Protein AF-A0A8J6YPS5-F1 (afdb_monomer)

Sequence (148 aa):
LRLRPGAGRAERLSARAGAFLGTDSCRVSLPAGPRRLEALAAADLPLALTVPADAAGGEAPAAEALACLRAHRSGTVPVLLEGAGGAAPRLSTLDALDPAQMRAAGMVLIGGSASRVVAASDPAAGIGGVWVLGDDPLAAVPSGAAAE

Nearest PDB structures (foldseek):
  3nut-assembly1_D  TM=7.877E-01  e=5.800E-06  Rhodobacter capsulatus
  3kv4-assembly1_A  TM=3.615E-01  e=3.140E+00  Homo sapiens
  3pu3-assembly2_B  TM=3.746E-01  e=9.385E+00  Homo sapiens
  4do0-assembly1_A  TM=3.035E-01  e=6.377E+00  Homo sapiens

Mean predicted aligned error: 6.48 Å

Foldseek 3Di:
DDDDDDDDPVNVLQVQQPCQVVDDEEEDEPPDDPVVLLVNLQVLFKYKYAYPLPDPPQLVSLVSSLVNNVVREDQAWKKWFAFPPGPQIDIDGSVPDDSVSRSRGRIMITAGNQKDKDAAPDCVGHRRRIHIHRHDPCVVPPPPPPDD

Structure (mmCIF, N/CA/C/O backbone):
data_AF-A0A8J6YPS5-F1
#
_entry.id   AF-A0A8J6YPS5-F1
#
loop_
_atom_site.group_PDB
_atom_site.id
_atom_site.type_sy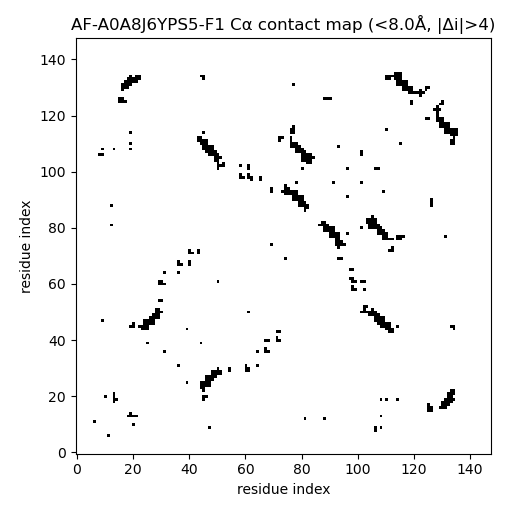mbol
_atom_site.label_atom_id
_atom_site.label_alt_id
_atom_site.label_comp_id
_atom_site.label_asym_id
_atom_site.label_entity_id
_atom_site.label_seq_id
_atom_site.pdbx_PDB_ins_code
_atom_site.Cartn_x
_atom_site.Cartn_y
_atom_site.Cartn_z
_atom_site.occupancy
_atom_site.B_iso_or_equiv
_atom_site.auth_seq_id
_atom_site.auth_comp_id
_atom_site.auth_asym_id
_atom_site.auth_atom_id
_atom_site.pdbx_PDB_model_num
ATOM 1 N N . LEU A 1 1 ? 24.614 22.743 11.525 1.00 81.75 1 LEU A N 1
ATOM 2 C CA . LEU A 1 1 ? 23.786 21.629 11.005 1.00 81.75 1 LEU A CA 1
ATOM 3 C C . LEU A 1 1 ? 23.961 21.557 9.488 1.00 81.75 1 LEU A C 1
ATOM 5 O O . LEU A 1 1 ? 23.877 22.600 8.854 1.00 81.75 1 LEU A O 1
ATOM 9 N N . ARG A 1 2 ? 24.254 20.386 8.908 1.00 90.44 2 ARG A N 1
ATOM 10 C CA . ARG A 1 2 ? 24.280 20.177 7.446 1.00 90.44 2 ARG A CA 1
ATOM 11 C C . ARG A 1 2 ? 23.297 19.063 7.103 1.00 90.44 2 ARG A C 1
ATOM 13 O O . ARG A 1 2 ? 23.368 18.001 7.711 1.00 90.44 2 ARG A O 1
ATOM 20 N N . LEU A 1 3 ? 22.411 19.309 6.145 1.00 93.25 3 LEU A N 1
ATOM 21 C CA . LEU A 1 3 ? 21.476 18.317 5.617 1.00 93.25 3 LEU A CA 1
ATOM 22 C C . LEU A 1 3 ? 22.018 17.808 4.280 1.00 93.25 3 LEU A C 1
ATOM 24 O O . LEU A 1 3 ? 22.446 18.606 3.447 1.00 93.25 3 LEU A O 1
ATOM 28 N N . ARG A 1 4 ? 22.032 16.488 4.087 1.00 93.69 4 ARG A N 1
ATOM 29 C CA . ARG A 1 4 ? 22.420 15.859 2.820 1.00 93.69 4 ARG A CA 1
ATOM 30 C C . ARG A 1 4 ? 21.205 15.130 2.254 1.00 93.69 4 ARG A C 1
ATOM 32 O O . ARG A 1 4 ? 20.754 14.181 2.894 1.00 93.69 4 ARG A O 1
ATOM 39 N N . PRO A 1 5 ? 20.654 15.569 1.112 1.00 93.38 5 PRO A N 1
ATOM 40 C CA . PRO A 1 5 ? 19.548 14.864 0.491 1.00 93.38 5 PRO A CA 1
ATOM 41 C C . PRO A 1 5 ? 20.017 13.504 -0.030 1.00 93.38 5 PRO A C 1
ATOM 43 O O . PRO A 1 5 ? 21.179 13.314 -0.390 1.00 93.38 5 PRO A O 1
ATOM 46 N N . GLY A 1 6 ? 19.084 12.565 -0.084 1.00 91.75 6 GLY A N 1
ATOM 47 C CA . GLY A 1 6 ? 19.273 11.253 -0.680 1.00 91.75 6 GLY A CA 1
ATOM 48 C C . GLY A 1 6 ? 17.925 10.698 -1.113 1.00 91.75 6 GLY A C 1
ATOM 49 O O . GLY A 1 6 ? 16.884 11.165 -0.649 1.00 91.75 6 GLY A O 1
ATOM 50 N N . ALA A 1 7 ? 17.942 9.705 -2.003 1.00 89.25 7 ALA A N 1
ATOM 51 C CA . ALA A 1 7 ? 16.716 9.026 -2.400 1.00 89.25 7 ALA A CA 1
ATOM 52 C C . ALA A 1 7 ? 16.030 8.434 -1.161 1.00 89.25 7 ALA A C 1
ATOM 54 O O . ALA A 1 7 ? 16.678 7.804 -0.317 1.00 89.25 7 ALA A O 1
ATOM 55 N N . GLY A 1 8 ? 14.722 8.634 -1.038 1.00 91.06 8 GLY A N 1
ATOM 56 C CA . GLY A 1 8 ? 13.937 8.016 0.016 1.00 91.06 8 GLY A CA 1
ATOM 57 C C . GLY A 1 8 ? 13.694 6.535 -0.266 1.00 91.06 8 GLY A C 1
ATOM 58 O O . GLY A 1 8 ? 14.026 5.986 -1.321 1.00 91.06 8 GLY A O 1
ATOM 59 N N . ARG A 1 9 ? 13.134 5.849 0.730 1.00 92.12 9 ARG A N 1
ATOM 60 C CA . ARG A 1 9 ? 12.832 4.419 0.627 1.00 92.12 9 ARG A CA 1
ATOM 61 C C . ARG A 1 9 ? 11.773 4.133 -0.439 1.00 92.12 9 ARG A C 1
ATOM 63 O O . ARG A 1 9 ? 11.932 3.180 -1.191 1.00 92.12 9 ARG A O 1
ATOM 70 N N . ALA A 1 10 ? 10.737 4.966 -0.529 1.00 94.25 10 ALA A N 1
ATOM 71 C CA . ALA A 1 10 ? 9.654 4.738 -1.478 1.00 94.25 10 ALA A CA 1
ATOM 72 C C . ALA A 1 10 ? 10.074 5.032 -2.929 1.00 94.25 10 ALA A C 1
ATOM 74 O O . ALA A 1 10 ? 9.640 4.313 -3.816 1.00 94.25 10 ALA A O 1
ATOM 75 N N . GLU A 1 11 ? 10.975 5.989 -3.183 1.00 94.19 11 GLU A N 1
ATOM 76 C CA . GLU A 1 11 ? 11.524 6.230 -4.528 1.00 94.19 11 GLU A CA 1
ATOM 77 C C . GLU A 1 11 ? 12.371 5.043 -4.991 1.00 94.19 11 GLU A C 1
ATOM 79 O O . GLU A 1 11 ? 12.204 4.566 -6.110 1.00 94.19 11 GLU A O 1
ATOM 84 N N . ARG A 1 12 ? 13.239 4.510 -4.117 1.00 92.94 12 ARG A N 1
ATOM 85 C CA . ARG A 1 12 ? 14.013 3.2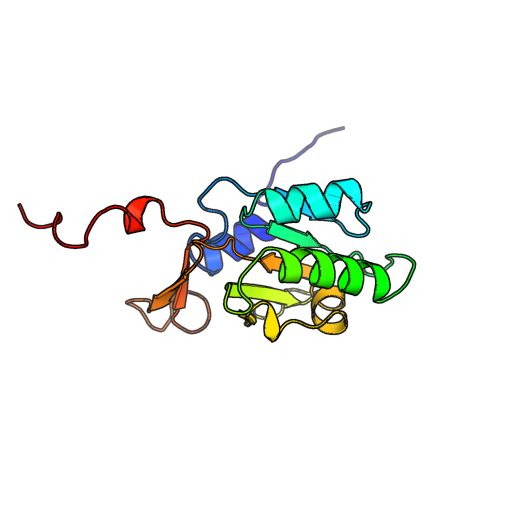99 -4.438 1.00 92.94 12 ARG A CA 1
ATOM 86 C C . ARG A 1 12 ? 13.107 2.104 -4.709 1.00 92.94 12 ARG A C 1
ATOM 88 O O . ARG A 1 12 ? 13.357 1.354 -5.646 1.00 92.94 12 ARG A O 1
ATOM 95 N N . LEU A 1 13 ? 12.075 1.920 -3.890 1.00 93.75 13 LEU A N 1
ATOM 96 C CA . LEU A 1 13 ? 11.125 0.827 -4.057 1.00 93.75 13 LEU A CA 1
ATOM 97 C C . LEU A 1 13 ? 10.309 0.982 -5.348 1.00 93.75 13 LEU A C 1
ATOM 99 O O . LEU A 1 13 ? 10.182 0.020 -6.099 1.00 93.75 13 LEU A O 1
ATOM 103 N N . SER A 1 14 ? 9.834 2.195 -5.642 1.00 93.88 14 SER A N 1
ATOM 104 C CA . SER A 1 14 ? 9.145 2.515 -6.892 1.00 93.88 14 SER A CA 1
ATOM 105 C C . SER A 1 14 ? 10.028 2.213 -8.095 1.00 93.88 14 SER A C 1
ATOM 107 O O . SER A 1 14 ? 9.589 1.490 -8.976 1.00 93.88 14 SER A O 1
ATOM 109 N N . ALA A 1 15 ? 11.275 2.695 -8.108 1.00 91.50 15 ALA A N 1
ATOM 110 C CA . ALA A 1 15 ? 12.204 2.481 -9.218 1.00 91.50 15 ALA A CA 1
ATOM 111 C C . ALA A 1 15 ? 12.490 0.991 -9.467 1.00 91.50 15 ALA A C 1
ATOM 113 O O . ALA A 1 15 ? 12.577 0.555 -10.610 1.00 91.50 15 ALA A O 1
ATOM 114 N N . ARG A 1 16 ? 12.588 0.185 -8.401 1.00 90.19 16 ARG A N 1
ATOM 115 C CA . ARG A 1 16 ? 12.731 -1.278 -8.515 1.00 90.19 16 ARG A CA 1
ATOM 116 C C . ARG A 1 16 ? 11.494 -1.942 -9.114 1.00 90.19 16 ARG A C 1
ATOM 118 O O . ARG A 1 16 ? 11.624 -2.945 -9.802 1.00 90.19 16 ARG A O 1
ATOM 125 N N . ALA A 1 17 ? 10.314 -1.398 -8.835 1.00 90.00 17 ALA A N 1
ATOM 126 C CA . ALA A 1 17 ? 9.040 -1.905 -9.328 1.00 90.00 17 ALA A CA 1
ATOM 127 C C . ALA A 1 17 ? 8.561 -1.249 -10.627 1.00 90.00 17 ALA A C 1
ATOM 129 O O . ALA A 1 17 ? 7.497 -1.614 -11.121 1.00 90.00 17 ALA A O 1
ATOM 130 N N . GLY A 1 18 ? 9.333 -0.321 -11.198 1.00 89.81 18 GLY A N 1
ATOM 131 C CA . GLY A 1 18 ? 9.001 0.410 -12.419 1.00 89.81 18 GLY A CA 1
ATOM 132 C C . GLY A 1 18 ? 8.666 1.865 -12.119 1.00 89.81 18 GLY A C 1
ATOM 133 O O . GLY A 1 18 ? 9.525 2.6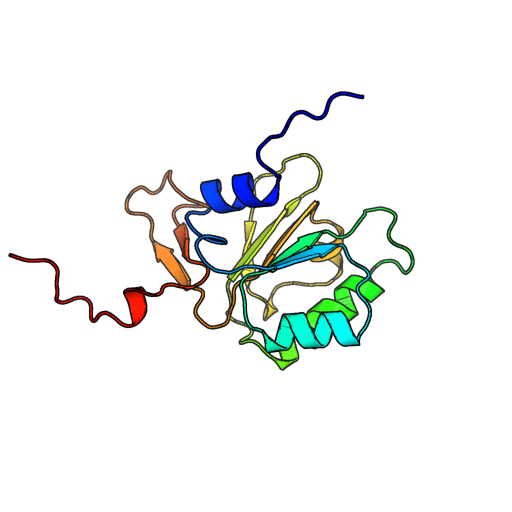30 -11.681 1.00 89.81 18 GLY A O 1
ATOM 134 N N . ALA A 1 19 ? 7.413 2.253 -12.354 1.00 89.94 19 ALA A N 1
ATOM 135 C CA . ALA A 1 19 ? 6.941 3.632 -12.230 1.00 89.94 19 ALA A CA 1
ATOM 136 C C . ALA A 1 19 ? 5.739 3.736 -11.274 1.00 89.94 19 ALA A C 1
ATOM 138 O O . ALA A 1 19 ? 4.755 4.418 -11.556 1.00 89.94 19 ALA A O 1
ATOM 139 N N . PHE A 1 20 ? 5.813 3.050 -10.127 1.00 91.44 20 PHE A N 1
ATOM 140 C CA . PHE A 1 20 ? 4.725 3.019 -9.141 1.00 91.44 20 PHE A CA 1
ATOM 141 C C . PHE A 1 20 ? 4.363 4.424 -8.628 1.00 91.44 20 PHE A C 1
ATOM 143 O O . PHE A 1 20 ? 3.197 4.734 -8.436 1.00 91.44 20 PHE A O 1
ATOM 150 N N . LEU A 1 21 ? 5.351 5.292 -8.414 1.00 93.75 21 LEU A N 1
ATOM 151 C CA . LEU A 1 21 ? 5.163 6.692 -8.011 1.00 93.75 21 LEU A CA 1
ATOM 152 C C . LEU A 1 21 ? 5.558 7.651 -9.147 1.00 93.75 21 LEU A C 1
ATOM 154 O O . LEU A 1 21 ? 6.144 8.699 -8.897 1.00 93.75 21 LEU A O 1
ATOM 158 N N . GLY A 1 22 ? 5.334 7.245 -10.403 1.00 87.69 22 GLY A N 1
ATOM 159 C CA . GLY A 1 22 ? 5.730 8.016 -11.590 1.00 87.69 22 GLY A CA 1
ATOM 160 C C . GLY A 1 22 ? 4.867 9.252 -11.869 1.00 87.69 22 GLY A C 1
ATOM 161 O O . GLY A 1 22 ? 5.249 10.084 -12.686 1.00 87.69 22 GLY A O 1
ATOM 162 N N . THR A 1 23 ? 3.727 9.365 -11.193 1.00 87.19 23 THR A N 1
ATOM 163 C CA . THR A 1 23 ? 2.756 10.460 -11.289 1.00 87.19 23 THR A CA 1
ATOM 164 C C . THR A 1 23 ? 2.598 11.160 -9.939 1.00 87.19 23 THR A C 1
ATOM 166 O O . THR A 1 23 ? 3.334 10.885 -8.981 1.00 87.19 23 THR A O 1
ATOM 169 N N . ASP A 1 24 ? 1.623 12.067 -9.854 1.00 92.44 24 ASP A N 1
ATOM 170 C CA . ASP A 1 24 ? 1.201 12.656 -8.591 1.00 92.44 24 ASP A CA 1
ATOM 171 C C . ASP A 1 24 ? 0.928 11.560 -7.561 1.00 92.44 24 ASP A C 1
ATOM 173 O O . ASP A 1 24 ? 0.172 10.620 -7.786 1.00 92.44 24 ASP A O 1
ATOM 177 N N . SER A 1 25 ? 1.590 11.667 -6.416 1.00 94.81 25 SER A N 1
ATOM 178 C CA . SER A 1 25 ? 1.525 10.664 -5.364 1.00 94.81 25 SER A CA 1
ATOM 179 C C . SER A 1 25 ? 1.587 11.318 -3.997 1.00 94.81 25 SER A C 1
ATOM 181 O O . SER A 1 25 ? 2.094 12.430 -3.824 1.00 94.81 25 SER A O 1
ATOM 183 N N . CYS A 1 26 ? 1.065 10.621 -2.994 1.00 95.38 26 CYS A N 1
ATOM 184 C CA . CYS A 1 26 ? 1.086 11.090 -1.616 1.00 95.38 26 CYS A CA 1
ATOM 185 C C . CYS A 1 26 ? 1.947 10.184 -0.741 1.00 95.38 26 CYS A C 1
ATOM 187 O O . CYS A 1 26 ? 1.928 8.961 -0.858 1.00 95.38 26 CYS A O 1
ATOM 189 N N . ARG A 1 27 ? 2.662 10.787 0.210 1.00 95.88 27 ARG A N 1
ATOM 190 C CA . ARG A 1 27 ? 3.390 10.064 1.257 1.00 95.88 27 ARG A CA 1
ATOM 191 C C . ARG A 1 27 ? 2.789 10.381 2.618 1.00 95.88 27 ARG A C 1
ATOM 193 O O . ARG A 1 27 ? 2.584 11.549 2.960 1.00 95.88 27 ARG A O 1
ATOM 200 N N . VAL A 1 28 ? 2.525 9.350 3.412 1.00 95.25 28 VAL A N 1
ATOM 201 C CA . VAL A 1 28 ? 1.981 9.513 4.763 1.00 95.25 28 VAL A CA 1
ATOM 202 C C . VAL A 1 28 ? 2.518 8.435 5.700 1.00 95.25 28 VAL A C 1
ATOM 204 O O . VAL A 1 28 ? 2.705 7.284 5.317 1.00 95.25 28 VAL A O 1
ATOM 207 N N . SER A 1 29 ? 2.762 8.829 6.944 1.00 94.19 29 SER A N 1
ATOM 208 C CA . SER A 1 29 ? 3.036 7.905 8.041 1.00 94.19 29 SER A CA 1
ATOM 209 C C . SER A 1 29 ? 1.762 7.726 8.857 1.00 94.19 29 SER A C 1
ATOM 211 O O . SER A 1 29 ? 1.064 8.709 9.118 1.00 94.19 29 SER A O 1
ATOM 213 N N . LEU A 1 30 ? 1.466 6.497 9.267 1.00 94.00 30 LEU A N 1
ATOM 214 C CA . LEU A 1 30 ? 0.368 6.203 10.185 1.00 94.00 30 LEU A CA 1
ATOM 215 C C . LEU A 1 30 ? 0.819 6.352 11.655 1.00 94.00 30 LEU A C 1
ATOM 217 O O . LEU A 1 30 ? 2.002 6.169 11.940 1.00 94.00 30 LEU A O 1
ATOM 221 N N . PRO A 1 31 ? -0.093 6.675 12.595 1.00 93.75 31 PRO A N 1
ATOM 222 C CA . PRO A 1 31 ? -1.506 6.985 12.374 1.00 93.75 31 PRO A CA 1
ATOM 223 C C . PRO A 1 31 ? -1.714 8.323 11.652 1.00 93.75 31 PRO A C 1
ATOM 225 O O . PRO A 1 31 ? -1.006 9.301 11.886 1.00 93.75 31 PRO A O 1
ATOM 228 N N . ALA A 1 32 ? -2.726 8.369 10.788 1.00 91.75 32 ALA A N 1
ATOM 229 C CA . ALA A 1 32 ? -3.232 9.596 10.189 1.00 91.75 32 ALA A CA 1
ATOM 230 C C . ALA A 1 32 ? -4.664 9.818 10.687 1.00 91.75 32 ALA A C 1
ATOM 232 O O . ALA A 1 32 ? -5.437 8.873 10.783 1.00 91.75 32 ALA A O 1
ATOM 233 N N . GLY A 1 33 ? -5.020 11.060 11.021 1.00 93.69 33 GLY A N 1
ATOM 234 C CA . GLY A 1 33 ? -6.375 11.366 11.481 1.00 93.69 33 GLY A CA 1
ATOM 235 C C . GLY A 1 33 ? -7.432 11.093 10.399 1.00 93.69 33 GLY A C 1
ATOM 236 O O . GLY A 1 33 ? -7.116 11.172 9.208 1.00 93.69 33 GLY A O 1
ATOM 237 N N . PRO A 1 34 ? -8.701 10.868 10.783 1.00 94.81 34 PRO A N 1
ATOM 238 C CA . PRO A 1 34 ? -9.755 10.407 9.875 1.00 94.81 34 PRO A CA 1
ATOM 239 C C . PRO A 1 34 ? -9.962 11.337 8.675 1.00 94.81 34 PRO A C 1
ATOM 241 O O . PRO A 1 34 ? -10.050 10.878 7.545 1.00 94.81 34 PRO A O 1
ATOM 244 N N . ARG A 1 35 ? -9.921 12.663 8.881 1.00 96.38 35 ARG A N 1
ATOM 245 C CA . ARG A 1 35 ? -10.038 13.642 7.781 1.00 96.38 35 ARG A CA 1
ATOM 246 C C . ARG A 1 35 ? -8.908 13.526 6.756 1.00 96.38 35 ARG A C 1
ATOM 248 O O . ARG A 1 35 ? -9.126 13.792 5.580 1.00 96.38 35 ARG A O 1
ATOM 255 N N . ARG A 1 36 ? -7.696 13.174 7.200 1.00 96.81 36 ARG A N 1
ATOM 256 C CA . ARG A 1 36 ? -6.544 12.999 6.309 1.00 96.81 36 ARG A CA 1
ATOM 257 C C . ARG A 1 36 ? -6.641 11.677 5.557 1.00 96.81 36 ARG A C 1
ATOM 259 O O . ARG A 1 36 ? -6.331 11.668 4.375 1.00 96.81 36 ARG A O 1
ATOM 266 N N . LEU A 1 37 ? -7.061 10.601 6.224 1.00 96.81 37 LEU A N 1
ATOM 267 C CA . LEU A 1 37 ? -7.306 9.315 5.565 1.00 96.81 37 LEU A CA 1
ATOM 268 C C . LEU A 1 37 ? -8.366 9.455 4.474 1.00 96.81 37 LEU A C 1
ATOM 270 O O . LEU A 1 37 ? -8.101 9.068 3.343 1.00 96.81 37 LEU A O 1
ATOM 274 N N . GLU A 1 38 ? -9.481 10.115 4.781 1.00 96.94 38 GLU A N 1
ATOM 275 C CA . GLU A 1 38 ? -10.551 10.356 3.813 1.00 96.94 38 GLU A CA 1
ATOM 276 C C . GLU A 1 38 ? -10.059 11.160 2.605 1.00 96.94 38 GLU A C 1
ATOM 278 O O . GLU A 1 38 ? -10.283 10.772 1.466 1.00 96.94 38 GLU A O 1
ATOM 283 N N . ALA A 1 39 ? -9.305 12.242 2.835 1.00 97.38 39 ALA A N 1
ATOM 284 C CA . ALA A 1 39 ? -8.742 13.035 1.745 1.00 97.38 39 ALA A CA 1
ATOM 285 C C . ALA A 1 39 ? -7.761 12.230 0.872 1.00 97.38 39 ALA A C 1
ATOM 287 O O . ALA A 1 39 ? -7.760 12.381 -0.346 1.00 97.38 39 ALA A O 1
ATOM 288 N N . LEU A 1 40 ? -6.930 11.374 1.476 1.00 96.44 40 LEU A N 1
ATOM 289 C CA . LEU A 1 40 ? -5.999 10.508 0.743 1.00 96.44 40 LEU A CA 1
ATOM 290 C C . LEU A 1 40 ? -6.728 9.424 -0.059 1.00 96.44 40 LEU A C 1
ATOM 292 O O . LEU A 1 40 ? -6.306 9.091 -1.168 1.00 96.44 40 LEU A O 1
ATOM 296 N N . ALA A 1 41 ? -7.799 8.864 0.502 1.00 95.88 41 ALA A N 1
ATOM 297 C CA . ALA A 1 41 ? -8.607 7.859 -0.168 1.00 95.88 41 ALA A CA 1
ATOM 298 C C . ALA A 1 41 ? -9.371 8.475 -1.347 1.00 95.88 41 ALA A C 1
ATOM 300 O O . ALA A 1 41 ? -9.247 7.973 -2.462 1.00 95.88 41 ALA A O 1
ATOM 301 N N . ALA A 1 42 ? -10.039 9.610 -1.124 1.00 95.56 42 ALA A N 1
ATOM 302 C CA . ALA A 1 42 ? -10.794 10.346 -2.135 1.00 95.56 42 ALA A CA 1
ATOM 303 C C . ALA A 1 42 ? -9.921 10.934 -3.256 1.00 95.56 42 ALA A C 1
ATOM 305 O O . ALA A 1 42 ? -10.390 11.066 -4.381 1.00 95.56 42 ALA A O 1
ATOM 306 N N . ALA A 1 43 ? -8.661 11.282 -2.972 1.00 95.19 43 ALA A N 1
ATOM 307 C CA . ALA A 1 43 ? -7.735 11.765 -3.996 1.00 95.19 43 ALA A CA 1
ATOM 308 C C . ALA A 1 43 ? -7.370 10.689 -5.032 1.00 95.19 43 ALA A C 1
ATOM 310 O O . ALA A 1 43 ? -6.900 11.035 -6.107 1.00 95.19 43 ALA A O 1
ATOM 311 N N . ASP A 1 44 ? -7.537 9.406 -4.688 1.00 94.12 44 ASP A N 1
ATOM 312 C CA . ASP A 1 44 ? -7.245 8.253 -5.549 1.00 94.12 44 ASP A CA 1
ATOM 313 C C . ASP A 1 44 ? -5.832 8.228 -6.171 1.00 94.12 44 ASP A C 1
ATOM 315 O O . ASP A 1 44 ? -5.569 7.555 -7.158 1.00 94.12 44 ASP A O 1
ATOM 319 N N . LEU A 1 45 ? -4.881 8.929 -5.553 1.00 95.00 45 LEU A N 1
ATOM 320 C CA . LEU A 1 45 ? -3.489 8.939 -5.996 1.00 95.00 45 LEU A CA 1
ATOM 321 C C . LEU A 1 45 ? -2.736 7.703 -5.479 1.00 95.00 45 LEU A C 1
ATOM 323 O O . LEU A 1 45 ? -3.063 7.189 -4.395 1.00 95.00 45 LEU A O 1
ATOM 327 N N . PRO A 1 46 ? -1.665 7.265 -6.162 1.00 96.06 46 PRO A N 1
ATOM 328 C CA . PRO A 1 46 ? -0.670 6.368 -5.593 1.00 96.06 46 PRO A CA 1
ATOM 329 C C . PRO A 1 46 ? -0.168 6.856 -4.230 1.00 96.06 46 PRO A C 1
ATOM 331 O O . PRO A 1 46 ? 0.173 8.027 -4.040 1.00 96.06 46 PRO A O 1
ATOM 334 N N . LEU A 1 47 ? -0.114 5.946 -3.262 1.00 96.50 47 LEU A N 1
ATOM 335 C CA . LEU A 1 47 ? 0.252 6.235 -1.880 1.00 96.50 47 LEU A CA 1
ATOM 336 C C . LEU A 1 47 ? 1.528 5.499 -1.491 1.00 96.50 47 LEU A C 1
ATOM 338 O O . LEU A 1 47 ? 1.656 4.306 -1.736 1.00 96.50 47 LEU A O 1
ATOM 342 N N . ALA A 1 48 ? 2.428 6.190 -0.798 1.00 97.19 48 ALA A N 1
ATOM 343 C CA . ALA A 1 48 ? 3.521 5.599 -0.039 1.00 97.19 48 ALA A CA 1
ATOM 344 C C . ALA A 1 48 ? 3.211 5.707 1.461 1.00 97.19 48 ALA A C 1
ATOM 346 O O . ALA A 1 48 ? 3.245 6.802 2.033 1.00 97.19 48 ALA A O 1
ATOM 347 N N . LEU A 1 49 ? 2.917 4.571 2.088 1.00 95.94 49 LEU A N 1
ATOM 348 C CA . LEU A 1 49 ? 2.568 4.456 3.499 1.00 95.94 49 LEU A CA 1
ATOM 349 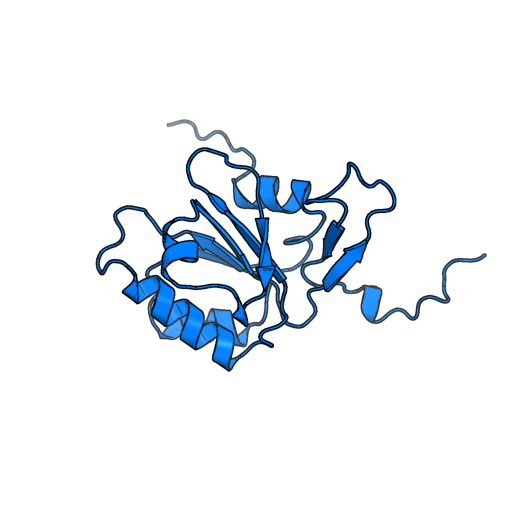C C . LEU A 1 49 ? 3.725 3.873 4.310 1.00 95.94 49 LEU A C 1
ATOM 351 O O . LEU A 1 49 ? 4.381 2.911 3.902 1.00 95.94 49 LEU A O 1
ATOM 355 N N . THR A 1 50 ? 3.926 4.411 5.507 1.00 93.50 50 THR A N 1
ATOM 356 C CA . THR A 1 50 ? 4.763 3.789 6.537 1.00 93.50 50 THR A CA 1
ATOM 357 C C . THR A 1 50 ? 3.968 3.606 7.820 1.00 93.50 50 THR A C 1
ATOM 359 O O . THR A 1 50 ? 3.232 4.497 8.246 1.00 93.50 50 THR A O 1
ATOM 362 N N . VAL A 1 51 ? 4.142 2.450 8.458 1.00 89.00 51 VAL A N 1
ATOM 363 C CA . VAL A 1 51 ? 3.652 2.197 9.815 1.00 89.00 51 VAL A CA 1
ATOM 364 C C . VAL A 1 51 ? 4.875 2.135 10.728 1.00 89.00 51 VAL A C 1
ATOM 366 O O . VAL A 1 51 ? 5.664 1.196 10.618 1.00 89.00 51 VAL A O 1
ATOM 369 N N . PRO A 1 52 ? 5.106 3.144 11.584 1.00 82.75 52 PRO A N 1
ATOM 370 C CA . PRO A 1 52 ? 6.172 3.089 12.574 1.00 82.75 52 PRO A CA 1
ATOM 371 C C . PRO A 1 52 ? 6.021 1.838 13.448 1.00 82.75 52 PRO A C 1
ATOM 373 O O . PRO A 1 52 ? 4.915 1.493 13.869 1.00 82.75 52 PRO A O 1
ATOM 376 N N . ALA A 1 53 ? 7.125 1.143 13.730 1.00 75.88 53 ALA A N 1
ATOM 377 C CA . ALA A 1 53 ? 7.092 -0.087 14.529 1.00 75.88 53 ALA A CA 1
ATOM 378 C C . ALA A 1 53 ? 6.531 0.159 15.945 1.00 75.88 53 ALA A C 1
ATOM 380 O O . ALA A 1 53 ? 5.837 -0.693 16.512 1.00 75.88 53 ALA A O 1
ATOM 381 N N . ASP A 1 54 ? 6.795 1.355 16.468 1.00 73.88 54 ASP A N 1
ATOM 382 C CA . ASP A 1 54 ? 6.367 1.896 17.755 1.00 73.88 54 ASP A CA 1
ATOM 383 C C . ASP A 1 54 ? 5.028 2.649 17.694 1.00 73.88 54 ASP A C 1
ATOM 385 O O . ASP A 1 54 ? 4.625 3.257 18.685 1.00 73.88 54 ASP A O 1
ATOM 389 N N . ALA A 1 55 ? 4.315 2.609 16.561 1.00 73.00 55 ALA A N 1
ATOM 390 C CA . ALA A 1 55 ? 3.008 3.242 16.451 1.00 73.00 55 ALA A CA 1
ATOM 391 C C . ALA A 1 55 ? 2.060 2.723 17.547 1.00 73.00 55 ALA A C 1
ATOM 393 O O . ALA A 1 55 ? 1.796 1.520 17.661 1.00 73.00 55 ALA A O 1
ATOM 394 N N . ALA A 1 56 ? 1.548 3.653 18.354 1.00 68.25 56 ALA A N 1
ATOM 395 C CA . ALA A 1 56 ? 0.566 3.366 19.389 1.00 68.25 56 ALA A CA 1
ATOM 396 C C . ALA A 1 56 ? -0.720 2.786 18.771 1.00 68.25 56 ALA A C 1
ATOM 398 O O . ALA A 1 56 ? -1.126 3.174 17.677 1.00 68.25 56 ALA A O 1
ATOM 399 N N . GLY A 1 57 ? -1.372 1.863 19.482 1.00 72.56 57 GLY A N 1
ATOM 400 C CA . GLY A 1 57 ? -2.616 1.229 19.022 1.00 72.56 57 GLY A CA 1
ATOM 401 C C . GLY A 1 57 ? -2.431 -0.036 18.173 1.00 72.56 57 GLY A C 1
ATOM 402 O O . GLY A 1 57 ? -3.418 -0.593 17.699 1.00 72.56 57 GLY A O 1
ATOM 403 N N . GLY A 1 58 ? -1.197 -0.526 18.001 1.00 84.44 58 GLY A N 1
ATOM 404 C CA . GLY A 1 58 ? -0.933 -1.815 17.357 1.00 84.44 58 GLY A CA 1
ATOM 405 C C . GLY A 1 58 ? -1.340 -1.823 15.882 1.00 84.44 58 GLY A C 1
ATOM 406 O O . GLY A 1 58 ? -0.777 -1.080 15.082 1.00 84.44 58 GLY A O 1
ATOM 407 N N . GLU A 1 59 ? -2.293 -2.681 15.518 1.00 88.06 59 GLU A N 1
ATOM 408 C CA . GLU A 1 59 ? -2.807 -2.808 14.145 1.00 88.06 59 GLU A CA 1
ATOM 409 C C . GLU A 1 59 ? -3.948 -1.832 13.820 1.00 88.06 59 GLU A C 1
ATOM 411 O O . GLU A 1 59 ? -4.293 -1.677 12.650 1.00 88.06 59 GLU A O 1
ATOM 416 N N . ALA A 1 60 ? -4.514 -1.137 14.815 1.00 91.69 60 ALA A N 1
ATOM 417 C CA . ALA A 1 60 ? -5.691 -0.291 14.612 1.00 91.69 60 ALA A CA 1
ATOM 418 C C . ALA A 1 60 ? -5.485 0.816 13.555 1.00 91.69 60 ALA A C 1
ATOM 420 O O . ALA A 1 60 ? -6.306 0.896 12.641 1.00 91.69 60 ALA A O 1
ATOM 421 N N . PRO A 1 61 ? -4.375 1.588 13.550 1.00 93.06 61 PRO A N 1
ATOM 422 C CA . PRO A 1 61 ? -4.151 2.588 12.503 1.00 93.06 61 PRO A CA 1
ATOM 423 C C . PRO A 1 61 ? -4.084 1.986 11.097 1.00 93.06 61 PRO A C 1
ATOM 425 O O . PRO A 1 61 ? -4.517 2.601 10.124 1.00 93.06 61 PRO A O 1
ATOM 428 N N . ALA A 1 62 ? -3.528 0.776 10.987 1.00 94.69 62 ALA A N 1
ATOM 429 C CA . ALA A 1 62 ? -3.434 0.071 9.722 1.00 94.69 62 ALA A CA 1
ATOM 430 C C . ALA A 1 62 ? -4.813 -0.420 9.255 1.00 94.69 62 ALA A C 1
ATOM 432 O O . ALA A 1 62 ? -5.154 -0.267 8.082 1.00 94.69 62 ALA A O 1
ATOM 433 N N . ALA A 1 63 ? -5.625 -0.944 10.174 1.00 95.56 63 ALA A N 1
ATOM 434 C CA . ALA A 1 63 ? -6.994 -1.358 9.895 1.00 95.56 63 ALA A CA 1
ATOM 435 C C . ALA A 1 63 ? -7.879 -0.181 9.454 1.00 95.56 63 ALA A C 1
ATOM 437 O O . ALA A 1 63 ? -8.591 -0.298 8.459 1.00 95.56 63 ALA A O 1
ATOM 438 N N . GLU A 1 64 ? -7.788 0.963 10.136 1.00 95.62 64 GLU A N 1
ATOM 439 C CA . GLU A 1 64 ? -8.526 2.184 9.785 1.00 95.62 64 GLU A CA 1
ATOM 440 C C . GLU A 1 64 ? -8.162 2.691 8.386 1.00 95.62 64 GLU A C 1
ATOM 442 O O . GLU A 1 64 ? -9.044 2.980 7.574 1.00 95.62 64 GLU A O 1
ATOM 447 N N . ALA A 1 65 ? -6.865 2.747 8.072 1.00 96.44 65 ALA A N 1
ATOM 448 C CA . ALA A 1 65 ? -6.405 3.150 6.750 1.00 96.44 65 ALA A CA 1
ATOM 449 C C . ALA A 1 65 ? -6.893 2.184 5.656 1.00 96.44 65 ALA A C 1
ATOM 451 O O . ALA A 1 65 ? -7.391 2.640 4.628 1.00 96.44 65 ALA A O 1
ATOM 452 N N . LEU A 1 66 ? -6.814 0.865 5.875 1.00 96.94 66 LEU A N 1
ATOM 453 C CA . LEU A 1 66 ? -7.302 -0.125 4.906 1.00 96.94 66 LEU A CA 1
ATOM 454 C C . LEU A 1 66 ? -8.811 -0.038 4.691 1.00 96.94 66 LEU A C 1
ATOM 456 O O . LEU A 1 66 ? -9.258 -0.108 3.548 1.00 96.94 66 LEU A O 1
ATOM 460 N N . ALA A 1 67 ? -9.589 0.133 5.760 1.00 96.94 67 ALA A N 1
ATOM 461 C CA . ALA A 1 67 ? -11.035 0.296 5.662 1.00 96.94 67 ALA A CA 1
ATOM 462 C C . ALA A 1 67 ? -11.400 1.530 4.821 1.00 96.94 67 ALA A C 1
ATOM 464 O O . ALA A 1 67 ? -12.223 1.434 3.913 1.00 96.94 67 ALA A O 1
ATOM 465 N N . CYS A 1 68 ? -10.735 2.662 5.069 1.00 97.00 68 CYS A N 1
ATOM 466 C CA . CYS A 1 68 ? -10.950 3.896 4.316 1.00 97.00 68 CYS A CA 1
ATOM 467 C C . CYS A 1 68 ? -10.561 3.744 2.833 1.00 97.00 68 CYS A C 1
ATOM 469 O O . CYS A 1 68 ? -11.332 4.118 1.949 1.00 97.00 68 CYS A O 1
ATOM 471 N N . LEU A 1 69 ? -9.411 3.128 2.535 1.00 96.94 69 LEU A N 1
ATOM 472 C CA . LEU A 1 69 ? -8.959 2.923 1.153 1.00 96.94 69 LEU A CA 1
ATOM 473 C C . LEU A 1 69 ? -9.865 1.965 0.370 1.00 96.94 69 LEU A C 1
ATOM 475 O O . LEU A 1 69 ? -10.189 2.244 -0.783 1.00 96.94 69 LEU A O 1
ATOM 479 N N . ARG A 1 70 ? -10.316 0.870 0.990 1.00 97.25 70 ARG A N 1
ATOM 480 C CA . ARG A 1 70 ? -11.234 -0.103 0.367 1.00 97.25 70 ARG A CA 1
ATOM 481 C C . ARG A 1 70 ? -12.612 0.467 0.062 1.00 97.25 70 ARG A C 1
ATOM 483 O O . ARG A 1 70 ? -13.287 -0.034 -0.826 1.00 97.25 70 ARG A O 1
ATOM 490 N N . ALA A 1 71 ? -13.028 1.510 0.776 1.00 96.62 71 ALA A N 1
ATOM 491 C CA . ALA A 1 71 ? -14.270 2.207 0.465 1.00 96.62 71 ALA A CA 1
ATOM 492 C C . ALA A 1 71 ? -14.182 3.033 -0.834 1.00 96.62 71 ALA A C 1
ATOM 494 O O . ALA A 1 71 ? -15.215 3.355 -1.412 1.00 96.62 71 ALA A O 1
ATOM 495 N N . HIS A 1 72 ? -12.969 3.364 -1.295 1.00 95.75 72 HIS A N 1
ATOM 496 C CA . HIS A 1 72 ? -12.743 4.285 -2.413 1.00 95.75 72 HIS A CA 1
ATOM 497 C C . HIS A 1 72 ? -12.124 3.632 -3.650 1.00 95.75 72 HIS A C 1
ATOM 499 O O . HIS A 1 72 ? -12.248 4.173 -4.745 1.00 95.75 72 HIS A O 1
ATOM 505 N N . ARG A 1 73 ? -11.439 2.496 -3.491 1.00 94.38 73 ARG A N 1
ATOM 506 C CA . ARG A 1 73 ? -10.638 1.872 -4.551 1.00 94.38 73 ARG A CA 1
ATOM 507 C C . ARG A 1 73 ? -11.068 0.434 -4.779 1.00 94.38 73 ARG A C 1
ATOM 509 O O . ARG A 1 73 ? -11.479 -0.256 -3.848 1.00 94.38 73 ARG A O 1
ATOM 516 N N . SER A 1 74 ? -10.903 -0.038 -6.014 1.00 95.12 74 SER A N 1
ATOM 517 C CA . SER A 1 74 ? -11.068 -1.461 -6.317 1.00 95.12 74 SER A CA 1
ATOM 518 C C . SER A 1 74 ? -10.113 -2.301 -5.469 1.00 95.12 74 SER A C 1
ATOM 520 O O . SER A 1 74 ? -8.932 -1.983 -5.336 1.00 95.12 74 SER A O 1
ATOM 522 N N . GLY A 1 75 ? -10.589 -3.439 -4.980 1.00 95.31 75 GLY A N 1
ATOM 523 C CA . GLY A 1 75 ? -9.767 -4.425 -4.289 1.00 95.31 75 GLY A CA 1
ATOM 524 C C . GLY A 1 75 ? -8.600 -4.983 -5.110 1.00 95.31 75 GLY A C 1
ATOM 525 O O . GLY A 1 75 ? -7.624 -5.493 -4.556 1.00 95.31 75 GLY A O 1
ATOM 526 N N . THR A 1 76 ? -8.663 -4.846 -6.437 1.00 95.50 76 THR A N 1
ATOM 527 C CA . THR A 1 76 ? -7.640 -5.318 -7.379 1.00 95.50 76 THR A CA 1
ATOM 528 C C . THR A 1 76 ? -6.468 -4.357 -7.560 1.00 95.50 76 THR A C 1
ATOM 530 O O . THR A 1 76 ? -5.519 -4.723 -8.255 1.00 95.50 76 THR A O 1
ATOM 533 N N . VAL A 1 77 ? -6.505 -3.142 -6.990 1.00 95.69 77 VAL A N 1
ATOM 534 C CA . VAL A 1 77 ? -5.399 -2.187 -7.172 1.00 95.69 77 VAL A CA 1
ATOM 535 C C . VAL A 1 77 ? -4.093 -2.774 -6.625 1.00 95.69 77 VAL A C 1
ATOM 537 O O . VAL A 1 77 ? -4.101 -3.420 -5.567 1.00 95.69 77 VAL A O 1
ATOM 540 N N . PRO A 1 78 ? -2.967 -2.594 -7.337 1.00 96.56 78 PRO A N 1
ATOM 541 C CA . PRO A 1 78 ? -1.704 -3.194 -6.950 1.00 96.56 78 PRO A CA 1
ATOM 542 C C . PRO A 1 78 ? -1.183 -2.593 -5.645 1.00 96.56 78 PRO A C 1
ATOM 544 O O . PRO A 1 78 ? -1.265 -1.387 -5.398 1.00 96.56 78 PRO A O 1
ATOM 547 N N . VAL A 1 79 ? -0.592 -3.457 -4.829 1.00 97.31 79 VAL A N 1
ATOM 548 C CA . VAL A 1 79 ? 0.048 -3.112 -3.562 1.00 97.31 79 VAL A CA 1
ATOM 549 C C . VAL A 1 79 ? 1.448 -3.695 -3.552 1.00 97.31 79 VAL A C 1
ATOM 551 O O . VAL A 1 79 ? 1.627 -4.889 -3.774 1.00 97.31 79 VAL A O 1
ATOM 554 N N . LEU A 1 80 ? 2.445 -2.879 -3.236 1.00 96.25 80 LEU A N 1
ATOM 555 C CA . LEU A 1 80 ? 3.821 -3.322 -3.082 1.00 96.25 80 LEU A CA 1
ATOM 556 C C . LEU A 1 80 ? 4.262 -3.205 -1.626 1.00 96.25 80 LEU A C 1
ATOM 558 O O . LEU A 1 80 ? 4.230 -2.124 -1.043 1.00 96.25 80 LEU A O 1
ATOM 562 N N . LEU A 1 81 ? 4.710 -4.316 -1.051 1.00 95.12 81 LEU A N 1
ATOM 563 C CA . LEU A 1 81 ? 5.157 -4.401 0.336 1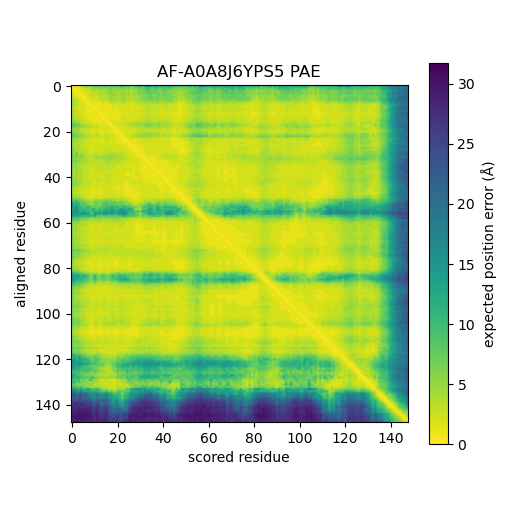.00 95.12 81 LEU A CA 1
ATOM 564 C C . LEU A 1 81 ? 6.666 -4.599 0.381 1.00 95.12 81 LEU A C 1
ATOM 566 O O . LEU A 1 81 ? 7.182 -5.523 -0.245 1.00 95.12 81 LEU A O 1
ATOM 570 N N . GLU A 1 82 ? 7.372 -3.795 1.171 1.00 93.75 82 GLU A N 1
ATOM 571 C CA . GLU A 1 82 ? 8.777 -4.038 1.499 1.00 93.75 82 GLU A CA 1
ATOM 572 C C . GLU A 1 82 ? 8.945 -4.153 3.018 1.00 93.75 82 GLU A C 1
ATOM 574 O O . GLU A 1 82 ? 8.744 -3.190 3.765 1.00 93.75 82 GLU A O 1
ATOM 579 N N . GLY A 1 83 ? 9.323 -5.346 3.484 1.00 87.88 83 GLY A N 1
ATOM 580 C CA . GLY A 1 83 ? 9.524 -5.640 4.905 1.00 87.88 83 GLY A CA 1
ATOM 581 C C . GLY A 1 83 ? 10.605 -4.770 5.551 1.00 87.88 83 GLY A C 1
ATOM 582 O O . GLY A 1 83 ? 11.518 -4.266 4.887 1.00 87.88 83 GLY A O 1
ATOM 583 N N . ALA A 1 84 ? 10.523 -4.567 6.866 1.00 75.00 84 ALA A N 1
ATOM 584 C CA . ALA A 1 84 ? 11.622 -3.955 7.612 1.00 75.00 84 ALA A CA 1
ATOM 585 C C . ALA A 1 84 ? 12.929 -4.759 7.411 1.00 75.00 84 ALA A C 1
ATOM 587 O O . ALA A 1 84 ? 12.903 -5.982 7.317 1.00 75.00 84 ALA A O 1
ATOM 588 N N . GLY A 1 85 ? 14.073 -4.076 7.287 1.00 74.44 85 GLY A N 1
ATOM 589 C CA . GLY A 1 85 ? 15.377 -4.734 7.093 1.00 74.44 85 GLY A CA 1
ATOM 590 C C . GLY A 1 85 ? 15.764 -5.072 5.646 1.00 74.44 85 GLY A C 1
ATOM 591 O O . GLY A 1 85 ? 16.782 -5.720 5.441 1.00 74.44 85 GLY A O 1
ATOM 592 N N . GLY A 1 86 ? 15.008 -4.615 4.639 1.00 71.88 86 GLY A N 1
ATOM 593 C CA . GLY A 1 86 ? 15.412 -4.737 3.229 1.00 71.88 86 GLY A CA 1
ATOM 594 C C . GLY A 1 86 ? 15.101 -6.091 2.586 1.00 71.88 86 GLY A C 1
ATOM 595 O O . GLY A 1 86 ? 15.729 -6.452 1.593 1.00 71.88 86 GLY A O 1
ATOM 596 N N . ALA A 1 87 ? 14.131 -6.828 3.136 1.00 83.44 87 ALA A N 1
ATOM 597 C CA . ALA A 1 87 ? 13.589 -8.026 2.502 1.00 83.44 87 ALA A CA 1
ATOM 598 C C . ALA A 1 87 ? 13.126 -7.740 1.060 1.00 83.44 87 ALA A C 1
ATOM 600 O O . ALA A 1 87 ? 12.749 -6.612 0.723 1.00 83.44 87 ALA A O 1
ATOM 601 N N . ALA A 1 88 ? 13.143 -8.772 0.212 1.00 88.38 88 ALA A N 1
ATOM 602 C CA . ALA A 1 88 ? 12.672 -8.651 -1.162 1.00 88.38 88 ALA A CA 1
ATOM 603 C C . ALA A 1 88 ? 11.217 -8.139 -1.181 1.00 88.38 88 ALA A C 1
ATOM 605 O O . ALA A 1 88 ? 10.383 -8.649 -0.425 1.00 88.38 88 ALA A O 1
ATOM 606 N N . PRO A 1 89 ? 10.907 -7.120 -1.999 1.00 92.69 89 PRO A N 1
ATOM 607 C CA . PRO A 1 89 ? 9.571 -6.569 -2.056 1.00 92.69 89 PRO A CA 1
ATOM 608 C C . PRO A 1 89 ? 8.616 -7.565 -2.712 1.00 92.69 89 PRO A C 1
ATOM 610 O O . PRO A 1 89 ? 9.003 -8.324 -3.602 1.00 92.69 89 PRO A O 1
ATOM 613 N N . ARG A 1 90 ? 7.361 -7.550 -2.271 1.00 93.44 90 ARG A N 1
ATOM 614 C CA . ARG A 1 90 ? 6.313 -8.459 -2.736 1.00 93.44 90 ARG A CA 1
ATOM 615 C C . ARG A 1 90 ? 5.136 -7.669 -3.281 1.00 93.44 90 ARG A C 1
ATOM 617 O O . ARG A 1 90 ? 4.640 -6.766 -2.607 1.00 93.44 90 ARG A O 1
ATOM 624 N N . LEU A 1 91 ? 4.683 -8.048 -4.471 1.00 95.00 91 LEU A N 1
ATOM 625 C CA . LEU A 1 91 ? 3.464 -7.531 -5.081 1.00 95.00 91 LEU A CA 1
ATOM 626 C C . LEU A 1 91 ? 2.236 -8.283 -4.544 1.00 95.00 91 LEU A C 1
ATOM 628 O O . LEU A 1 91 ? 2.282 -9.491 -4.322 1.00 95.00 91 LEU A O 1
ATOM 632 N N . SER A 1 92 ? 1.156 -7.550 -4.319 1.00 95.81 92 SER A N 1
ATOM 633 C CA . SER A 1 92 ? -0.142 -8.017 -3.834 1.00 95.81 92 SER A CA 1
ATOM 634 C C . SER A 1 92 ? -1.245 -7.113 -4.400 1.00 95.81 92 SER A 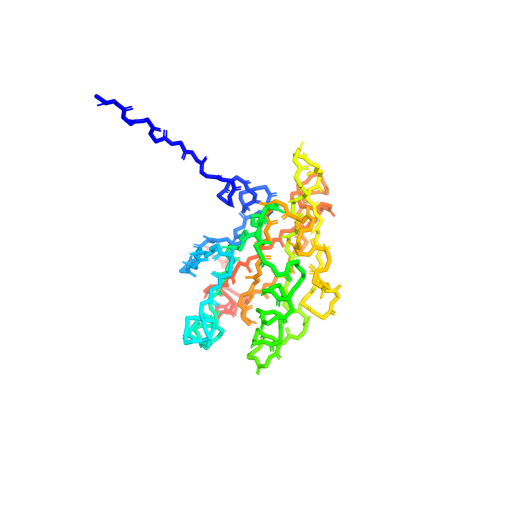C 1
ATOM 636 O O . SER A 1 92 ? -0.986 -6.259 -5.251 1.00 95.81 92 SER A O 1
ATOM 638 N N . THR A 1 93 ? -2.467 -7.271 -3.904 1.00 97.25 93 THR A N 1
ATOM 639 C CA . THR A 1 93 ? -3.606 -6.387 -4.171 1.00 97.25 93 THR A CA 1
ATOM 640 C C . THR A 1 93 ? -4.177 -5.820 -2.871 1.00 97.25 93 THR A C 1
ATOM 642 O O . THR A 1 93 ? -3.867 -6.311 -1.780 1.00 97.25 93 THR A O 1
ATOM 645 N N . LEU A 1 94 ? -5.007 -4.781 -2.972 1.00 97.50 94 LEU A N 1
ATOM 646 C CA . LEU A 1 94 ? -5.631 -4.136 -1.812 1.00 97.50 94 LEU A CA 1
ATOM 647 C C . LEU A 1 94 ? -6.566 -5.073 -1.028 1.00 97.50 94 LEU A C 1
ATOM 649 O O . LEU A 1 94 ? -6.606 -5.009 0.202 1.00 97.50 94 LEU A O 1
ATOM 653 N N . ASP A 1 95 ? -7.272 -5.987 -1.692 1.00 97.06 95 ASP A N 1
ATOM 654 C CA . ASP A 1 95 ? -8.117 -6.981 -1.010 1.00 97.06 95 ASP A CA 1
ATOM 655 C C . ASP A 1 95 ? -7.307 -8.038 -0.262 1.00 97.06 95 ASP A C 1
ATOM 657 O O . ASP A 1 95 ? -7.708 -8.477 0.813 1.00 97.06 95 ASP A O 1
ATOM 661 N N . ALA A 1 96 ? -6.143 -8.410 -0.791 1.00 97.38 96 ALA A N 1
ATOM 662 C CA . ALA A 1 96 ? -5.267 -9.389 -0.156 1.00 97.38 96 ALA A CA 1
ATOM 663 C C . ALA A 1 96 ? -4.405 -8.792 0.972 1.00 97.38 96 ALA A C 1
ATOM 665 O O . ALA A 1 96 ? -3.768 -9.542 1.711 1.00 97.38 96 ALA A O 1
ATOM 666 N N . LEU A 1 97 ? -4.348 -7.460 1.092 1.00 96.94 97 LEU A N 1
ATOM 667 C CA . LEU A 1 97 ? -3.567 -6.771 2.116 1.00 96.94 97 LEU A CA 1
ATOM 668 C C . LEU A 1 97 ? -4.282 -6.794 3.475 1.00 96.94 97 LEU A C 1
ATOM 670 O O . LEU A 1 97 ? -5.414 -6.335 3.594 1.00 96.94 97 LEU A O 1
ATOM 674 N N . ASP A 1 98 ? -3.617 -7.251 4.530 1.00 95.19 98 ASP A N 1
ATOM 675 C CA . ASP A 1 98 ? -4.156 -7.199 5.896 1.00 95.19 98 ASP A CA 1
ATOM 676 C C . ASP A 1 98 ? -3.406 -6.185 6.798 1.00 95.19 98 ASP A C 1
ATOM 678 O O . ASP A 1 98 ? -2.304 -5.728 6.456 1.00 95.19 98 ASP A O 1
ATOM 682 N N . PRO A 1 99 ? -3.992 -5.775 7.944 1.00 94.94 99 PRO A N 1
ATOM 683 C CA . PRO A 1 99 ? -3.359 -4.815 8.851 1.00 94.94 99 PRO A CA 1
ATOM 684 C C . PRO A 1 99 ? -1.999 -5.276 9.397 1.00 94.94 99 PRO A C 1
ATOM 686 O O . PRO A 1 99 ? -1.088 -4.455 9.544 1.00 94.94 99 PRO A O 1
ATOM 689 N N . ALA A 1 100 ? -1.835 -6.576 9.658 1.00 92.62 100 ALA A N 1
ATOM 690 C CA . ALA A 1 100 ? -0.605 -7.148 10.195 1.00 92.62 100 ALA A CA 1
ATOM 691 C C . ALA A 1 100 ? 0.538 -7.074 9.172 1.00 92.62 100 ALA A C 1
ATOM 693 O O . ALA A 1 100 ? 1.656 -6.675 9.507 1.00 92.62 100 ALA A O 1
ATOM 694 N N . GLN A 1 101 ? 0.254 -7.370 7.903 1.00 93.06 101 GLN A N 1
ATOM 695 C CA . GLN A 1 101 ? 1.182 -7.216 6.786 1.00 93.06 101 GLN A CA 1
ATOM 696 C C . GLN A 1 101 ? 1.609 -5.761 6.610 1.00 93.06 101 GLN A C 1
ATOM 698 O O . GLN A 1 101 ? 2.800 -5.495 6.442 1.00 93.06 101 GLN A O 1
ATOM 703 N N . MET A 1 102 ? 0.664 -4.817 6.669 1.00 92.69 102 MET A N 1
ATOM 704 C CA . MET A 1 102 ? 0.975 -3.394 6.526 1.00 92.69 102 MET A CA 1
ATOM 705 C C . MET A 1 102 ? 1.823 -2.871 7.694 1.00 92.69 102 MET A C 1
ATOM 707 O O . MET A 1 102 ? 2.721 -2.060 7.477 1.00 92.69 102 MET A O 1
ATOM 711 N N . ARG A 1 103 ? 1.594 -3.372 8.914 1.00 90.00 103 ARG A N 1
ATOM 712 C CA . ARG A 1 103 ? 2.406 -3.051 10.098 1.00 90.00 103 ARG A CA 1
ATOM 713 C C . ARG A 1 103 ? 3.798 -3.688 10.060 1.00 90.00 103 ARG A C 1
ATOM 715 O O . ARG A 1 103 ? 4.766 -3.068 10.492 1.00 90.00 103 ARG A O 1
ATOM 722 N N . ALA A 1 104 ? 3.906 -4.920 9.569 1.00 89.75 104 ALA A N 1
ATOM 723 C CA . ALA A 1 104 ? 5.186 -5.609 9.405 1.00 89.75 104 ALA A CA 1
ATOM 724 C C . ALA A 1 104 ? 6.014 -5.034 8.239 1.00 89.75 104 ALA A C 1
ATOM 726 O O . ALA A 1 104 ? 7.244 -5.165 8.203 1.00 89.75 104 ALA A O 1
ATOM 727 N N . ALA A 1 105 ? 5.350 -4.391 7.276 1.00 90.12 105 ALA A N 1
ATOM 728 C CA . ALA A 1 105 ? 6.002 -3.697 6.185 1.00 90.12 105 ALA A CA 1
ATOM 729 C C . ALA A 1 105 ? 6.673 -2.414 6.683 1.00 90.12 105 ALA A C 1
ATOM 731 O O . ALA A 1 105 ? 6.091 -1.581 7.370 1.00 90.12 105 ALA A O 1
ATOM 732 N N . GLY A 1 106 ? 7.924 -2.220 6.280 1.00 89.00 106 GLY A N 1
ATOM 733 C CA . GLY A 1 106 ? 8.618 -0.962 6.519 1.00 89.00 106 GLY A CA 1
ATOM 734 C C . GLY A 1 106 ? 8.313 0.104 5.459 1.00 89.00 106 GLY A C 1
ATOM 735 O O . GLY A 1 106 ? 8.692 1.262 5.635 1.00 89.00 106 GLY A O 1
ATOM 736 N N . MET A 1 107 ? 7.683 -0.289 4.351 1.00 94.38 107 MET A N 1
ATOM 737 C CA . MET A 1 107 ? 7.121 0.582 3.322 1.00 94.38 107 MET A CA 1
ATOM 738 C C . MET A 1 107 ? 6.006 -0.166 2.588 1.00 94.38 107 MET A C 1
ATOM 740 O O . MET A 1 107 ? 6.191 -1.331 2.224 1.00 94.38 107 MET A O 1
ATOM 744 N N . VAL A 1 108 ? 4.893 0.516 2.331 1.00 96.00 108 VAL A N 1
ATOM 745 C CA . VAL A 1 108 ? 3.801 0.016 1.491 1.00 96.00 108 VAL A CA 1
ATOM 746 C C . VAL A 1 108 ? 3.512 1.032 0.400 1.00 96.00 108 VAL A C 1
ATOM 748 O O . VAL A 1 108 ? 3.249 2.192 0.703 1.00 96.00 108 VAL A O 1
ATOM 751 N N . LEU A 1 109 ? 3.560 0.611 -0.861 1.00 97.00 109 LEU A N 1
ATOM 752 C CA . LEU A 1 109 ? 3.032 1.401 -1.968 1.00 97.00 109 LEU A CA 1
ATOM 753 C C . LEU A 1 109 ? 1.653 0.865 -2.341 1.00 97.00 109 LEU A C 1
ATOM 755 O O . LEU A 1 109 ? 1.502 -0.342 -2.510 1.00 97.00 109 LEU A O 1
ATOM 759 N N . ILE A 1 110 ? 0.658 1.736 -2.463 1.00 97.12 110 ILE A N 1
ATOM 760 C CA . ILE A 1 110 ? -0.710 1.374 -2.853 1.00 97.12 110 ILE A CA 1
ATOM 761 C C . ILE A 1 110 ? -1.080 2.184 -4.084 1.00 97.12 110 ILE A C 1
ATOM 763 O O . ILE A 1 110 ? -0.951 3.407 -4.071 1.00 97.12 110 ILE A O 1
ATOM 767 N N . GLY A 1 111 ? -1.507 1.508 -5.143 1.00 95.69 111 GLY A N 1
ATOM 768 C CA . GLY A 1 111 ? -1.905 2.149 -6.389 1.00 95.69 111 GLY A CA 1
ATOM 769 C C . GLY A 1 111 ? -3.201 2.954 -6.277 1.00 95.69 111 GLY A C 1
ATOM 770 O O . GLY A 1 111 ? -4.028 2.687 -5.399 1.00 95.69 111 GLY A O 1
ATOM 771 N N . GLY A 1 112 ? -3.370 3.934 -7.163 1.00 94.12 112 GLY A N 1
ATOM 772 C CA . GLY A 1 112 ? -4.670 4.539 -7.472 1.00 94.12 112 GLY A CA 1
ATOM 773 C C . GLY A 1 112 ? -5.529 3.621 -8.348 1.00 94.12 11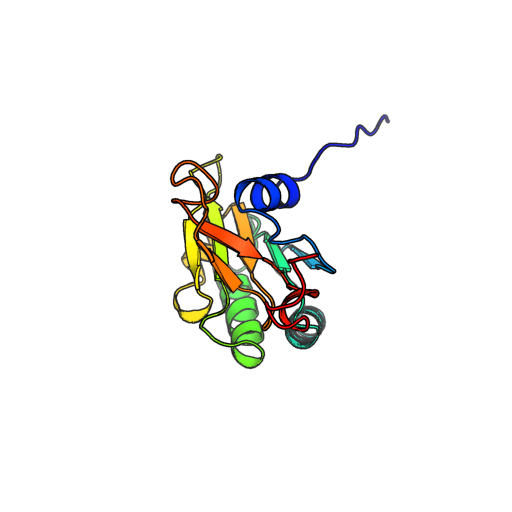2 GLY A C 1
ATOM 774 O O . GLY A 1 112 ? -5.078 2.543 -8.757 1.00 94.12 112 GLY A O 1
ATOM 775 N N . SER A 1 113 ? -6.758 4.024 -8.669 1.00 91.25 113 SER A N 1
ATOM 776 C CA . SER A 1 113 ? -7.657 3.194 -9.490 1.00 91.25 113 SER A CA 1
ATOM 777 C C . SER A 1 113 ? -7.160 2.979 -10.918 1.00 91.25 113 SER A C 1
ATOM 779 O O . SER A 1 113 ? -7.496 1.962 -11.525 1.00 91.25 113 SER A O 1
ATOM 781 N N . ALA A 1 114 ? -6.346 3.889 -11.458 1.00 90.81 114 ALA A N 1
ATOM 782 C CA . ALA A 1 114 ? -5.735 3.718 -12.770 1.00 90.81 114 ALA A CA 1
ATOM 783 C C . ALA A 1 114 ? -4.379 3.003 -12.708 1.00 90.81 114 ALA A C 1
ATOM 785 O O . ALA A 1 114 ? -3.766 2.818 -13.759 1.00 90.81 114 ALA A O 1
ATOM 786 N N . SER A 1 115 ? -3.912 2.541 -11.540 1.00 92.00 115 SER A N 1
ATOM 787 C CA . SER A 1 115 ? -2.696 1.732 -11.441 1.00 92.00 115 SER A CA 1
ATOM 788 C C . SER A 1 115 ? -2.855 0.361 -12.096 1.00 92.00 115 SER A C 1
ATOM 790 O O . SER A 1 115 ? -3.884 -0.297 -11.947 1.00 92.00 115 SER A O 1
ATOM 792 N N . ARG A 1 116 ? -1.797 -0.141 -12.745 1.00 89.88 116 ARG A N 1
ATOM 793 C CA . ARG A 1 116 ? -1.817 -1.472 -13.374 1.00 89.88 116 ARG A CA 1
ATOM 794 C C . ARG A 1 116 ? -0.483 -2.198 -13.264 1.00 89.88 116 ARG A C 1
ATOM 796 O O . ARG A 1 116 ? 0.571 -1.572 -13.151 1.00 89.88 116 ARG A O 1
ATOM 803 N N . VAL A 1 117 ? -0.549 -3.521 -13.351 1.00 91.94 117 VAL A N 1
ATOM 804 C CA . VAL A 1 117 ? 0.615 -4.404 -13.454 1.00 91.94 117 VAL A CA 1
ATOM 805 C C . VAL A 1 117 ? 0.796 -4.785 -14.920 1.00 91.94 117 VAL A C 1
ATOM 807 O O . VAL A 1 117 ? -0.168 -5.181 -15.573 1.00 91.94 117 VAL A O 1
ATOM 810 N N . VAL A 1 118 ? 2.014 -4.668 -15.440 1.00 90.19 118 VAL A N 1
ATOM 811 C CA . VAL A 1 118 ? 2.365 -5.057 -16.811 1.00 90.19 118 VAL A CA 1
ATOM 812 C C . VAL A 1 118 ? 3.516 -6.055 -16.791 1.00 90.19 118 VAL A C 1
ATOM 814 O O . VAL A 1 118 ? 4.396 -5.985 -15.933 1.00 90.19 118 VAL A O 1
ATOM 817 N N . ALA A 1 119 ? 3.515 -6.999 -17.730 1.00 86.75 119 ALA A N 1
ATOM 818 C CA . ALA A 1 119 ? 4.622 -7.936 -17.877 1.00 86.75 119 ALA A CA 1
ATOM 819 C C . ALA A 1 119 ? 5.903 -7.184 -18.263 1.00 86.75 119 ALA A C 1
ATOM 821 O O . ALA A 1 119 ? 5.879 -6.301 -19.124 1.00 86.75 119 ALA A O 1
ATOM 822 N N . ALA A 1 120 ? 7.020 -7.529 -17.627 1.00 84.00 120 ALA A N 1
ATOM 823 C CA . ALA A 1 120 ? 8.322 -7.052 -18.059 1.00 84.00 120 ALA A CA 1
ATOM 824 C C . ALA A 1 120 ? 8.776 -7.843 -19.291 1.00 84.00 120 ALA A C 1
ATOM 826 O O . ALA A 1 120 ? 8.613 -9.060 -19.354 1.00 84.00 120 ALA A O 1
ATOM 827 N N . SER A 1 121 ? 9.386 -7.158 -20.261 1.00 80.31 121 SER A N 1
ATOM 828 C CA . SER A 1 121 ? 10.001 -7.822 -21.418 1.00 80.31 121 SER A CA 1
ATOM 829 C C . SER A 1 121 ? 11.198 -8.695 -21.020 1.00 80.31 121 SER A C 1
ATOM 831 O O . SER A 1 121 ? 11.503 -9.667 -21.702 1.00 80.31 121 SER A O 1
ATOM 833 N N . ASP A 1 122 ? 11.865 -8.347 -19.916 1.00 80.62 122 ASP A N 1
ATOM 834 C CA . ASP A 1 122 ? 12.920 -9.136 -19.284 1.00 80.62 122 ASP A CA 1
ATOM 835 C C . ASP A 1 122 ? 12.382 -9.765 -17.983 1.00 80.62 122 ASP A C 1
ATOM 837 O O . ASP A 1 122 ? 11.999 -9.022 -17.074 1.00 80.62 122 ASP A O 1
ATOM 841 N N . PRO A 1 123 ? 12.364 -11.105 -17.844 1.00 73.81 123 PRO A N 1
ATOM 842 C CA . PRO A 1 123 ? 11.890 -11.775 -16.633 1.00 73.81 123 PRO A CA 1
ATOM 843 C C . PRO A 1 123 ? 12.754 -11.497 -15.391 1.00 73.81 123 PRO A C 1
ATOM 845 O O . PRO A 1 123 ? 12.285 -11.710 -14.272 1.00 73.81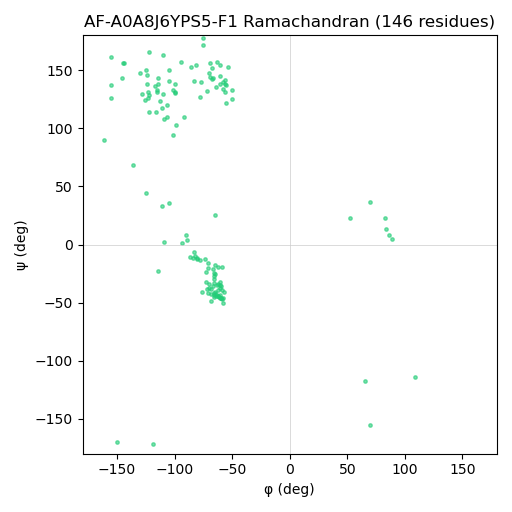 123 PRO A O 1
ATOM 848 N N . ALA A 1 124 ? 13.992 -11.017 -15.558 1.00 77.00 124 ALA A N 1
ATOM 849 C CA . ALA A 1 124 ? 14.844 -10.584 -14.450 1.00 77.00 124 ALA A CA 1
ATOM 850 C C . ALA A 1 124 ? 14.515 -9.163 -13.957 1.00 77.00 124 ALA A C 1
ATOM 852 O O . ALA A 1 124 ? 15.006 -8.747 -12.904 1.00 77.00 124 ALA A O 1
ATOM 853 N N . ALA A 1 125 ? 13.699 -8.415 -14.702 1.00 78.56 125 ALA A N 1
ATOM 854 C CA . ALA A 1 125 ? 13.359 -7.039 -14.392 1.00 78.56 125 ALA A CA 1
ATOM 855 C C . ALA A 1 125 ? 12.045 -6.913 -13.599 1.00 78.56 125 ALA A C 1
ATOM 857 O O . ALA A 1 125 ? 11.177 -7.790 -13.609 1.00 78.56 125 ALA A O 1
ATOM 858 N N . GLY A 1 126 ? 11.903 -5.794 -12.886 1.00 81.69 126 GLY A N 1
ATOM 859 C CA . GLY A 1 126 ? 10.746 -5.528 -12.037 1.00 81.69 126 GLY A CA 1
ATOM 860 C C . GLY A 1 126 ? 10.675 -6.420 -10.794 1.00 81.69 126 GLY A C 1
ATOM 861 O O . GLY A 1 126 ? 11.685 -6.916 -10.288 1.00 81.69 126 GLY A O 1
ATOM 862 N N . ILE A 1 127 ? 9.465 -6.608 -10.267 1.00 85.12 127 ILE A N 1
ATOM 863 C CA . ILE A 1 127 ? 9.222 -7.444 -9.083 1.00 85.12 127 ILE A CA 1
ATOM 864 C C . ILE A 1 127 ? 8.671 -8.789 -9.536 1.00 85.12 127 ILE A C 1
ATOM 866 O O . ILE A 1 127 ? 7.471 -8.933 -9.730 1.00 85.12 127 ILE A O 1
ATOM 870 N N . GLY A 1 128 ? 9.554 -9.773 -9.713 1.00 81.62 128 GLY A N 1
ATOM 871 C CA . GLY A 1 128 ? 9.159 -11.100 -10.195 1.00 81.62 128 GLY A CA 1
ATOM 872 C C . GLY A 1 128 ? 8.720 -11.103 -11.663 1.00 81.62 128 GLY A C 1
ATOM 873 O O . GLY A 1 128 ? 7.773 -11.804 -12.005 1.00 81.62 128 GLY A O 1
ATOM 874 N N . GLY A 1 129 ? 9.372 -10.301 -12.513 1.00 81.38 129 GLY A N 1
ATOM 875 C CA . GLY A 1 129 ? 9.081 -10.235 -13.948 1.00 81.38 129 GLY A CA 1
ATOM 876 C C . GLY A 1 129 ? 7.914 -9.319 -14.322 1.00 81.38 129 GLY A C 1
ATOM 877 O O . GLY A 1 129 ? 7.415 -9.393 -15.444 1.00 81.38 129 GLY A O 1
ATOM 878 N N . VAL A 1 130 ? 7.448 -8.465 -13.404 1.00 85.25 130 VAL A N 1
ATOM 879 C CA . VAL A 1 130 ? 6.384 -7.488 -13.679 1.00 85.25 130 VAL A CA 1
ATOM 880 C C . VAL A 1 130 ? 6.755 -6.078 -13.238 1.00 85.25 130 VAL A C 1
ATOM 882 O O . VAL A 1 130 ? 7.442 -5.870 -12.233 1.00 85.25 130 VAL A O 1
ATOM 885 N N . TRP A 1 131 ? 6.240 -5.106 -13.980 1.00 84.62 131 TRP A N 1
ATOM 886 C CA . TRP A 1 131 ? 6.298 -3.688 -13.659 1.00 84.62 131 TRP A CA 1
ATOM 887 C C . TRP A 1 131 ? 4.950 -3.195 -13.155 1.00 84.62 131 TRP A C 1
ATOM 889 O O . TRP A 1 131 ? 3.898 -3.678 -13.572 1.00 84.62 131 TRP A O 1
ATOM 899 N N . VAL A 1 132 ? 4.981 -2.189 -12.288 1.00 83.00 132 VAL A N 1
ATOM 900 C CA . VAL A 1 132 ? 3.785 -1.486 -11.834 1.00 83.00 132 VAL A CA 1
ATOM 901 C C . VAL A 1 132 ? 3.836 -0.037 -12.298 1.00 83.00 132 VAL A C 1
ATOM 903 O O . VAL A 1 132 ? 4.852 0.647 -12.144 1.00 83.00 132 VAL A O 1
ATOM 906 N N . LEU A 1 133 ? 2.716 0.419 -12.849 1.00 83.75 133 LEU A N 1
ATOM 907 C CA . LEU A 1 133 ? 2.487 1.791 -13.289 1.00 83.75 133 LEU A CA 1
ATOM 908 C C . LEU A 1 133 ? 1.454 2.417 -12.345 1.00 83.75 133 LEU A C 1
ATOM 910 O O . LEU A 1 133 ? 0.342 1.895 -12.264 1.00 83.75 133 LEU A O 1
ATOM 914 N N . GLY A 1 134 ? 1.836 3.471 -11.613 1.00 68.62 134 GLY A N 1
ATOM 915 C CA . GLY A 1 134 ? 1.038 4.092 -10.539 1.00 68.62 134 GLY A CA 1
ATOM 916 C C . GLY A 1 134 ? -0.200 4.850 -11.001 1.00 68.62 134 GLY A C 1
ATOM 917 O O . GLY A 1 134 ? -1.256 4.763 -10.405 1.00 68.62 134 GLY A O 1
ATOM 918 N N . ASP A 1 135 ? -0.099 5.530 -12.118 1.00 72.88 135 ASP A N 1
ATOM 919 C CA . ASP A 1 135 ? -1.219 5.970 -12.931 1.00 72.88 135 ASP A CA 1
ATOM 920 C C . ASP A 1 135 ? -0.599 6.102 -14.301 1.00 72.88 135 ASP A C 1
ATOM 922 O O . ASP A 1 135 ? 0.465 6.699 -14.451 1.00 72.88 135 ASP A O 1
ATOM 926 N N . ASP A 1 136 ? -1.178 5.457 -15.295 1.00 61.88 136 ASP A N 1
ATOM 927 C CA . ASP A 1 136 ? -0.636 5.546 -16.641 1.00 61.88 136 ASP A CA 1
ATOM 928 C C . ASP A 1 136 ? -1.452 6.582 -17.399 1.00 61.88 136 ASP A C 1
ATOM 930 O O . ASP A 1 136 ? -2.573 6.288 -17.833 1.00 61.88 136 ASP A O 1
ATOM 934 N N . PRO A 1 137 ? -0.917 7.797 -17.577 1.00 52.66 137 PRO A N 1
ATOM 935 C CA . PRO A 1 137 ? -1.550 8.762 -18.457 1.00 52.66 137 PRO A CA 1
ATOM 936 C C . PRO A 1 137 ? -1.595 8.254 -19.910 1.00 52.66 137 PRO A C 1
ATOM 938 O O . PRO A 1 137 ? -2.413 8.741 -20.689 1.00 52.66 137 PRO A O 1
ATOM 941 N N . LEU A 1 138 ? -0.771 7.263 -20.291 1.00 49.12 138 LEU A N 1
ATOM 942 C CA . LEU A 1 138 ? -0.744 6.698 -21.643 1.00 49.12 138 LEU A CA 1
ATOM 943 C C . LEU A 1 138 ? -1.820 5.639 -21.877 1.00 49.12 138 LEU A C 1
ATOM 945 O O . LEU A 1 138 ? -2.061 5.291 -23.025 1.00 49.12 138 LEU A O 1
ATOM 949 N N . ALA A 1 139 ? -2.537 5.169 -20.855 1.00 50.38 139 ALA A N 1
ATOM 950 C CA . ALA A 1 139 ? -3.658 4.254 -21.077 1.00 50.38 139 ALA A CA 1
ATOM 951 C C . ALA A 1 139 ? -4.873 4.926 -21.731 1.00 50.38 139 ALA A C 1
ATOM 953 O O . ALA A 1 139 ? -5.736 4.240 -22.273 1.00 50.38 139 ALA A O 1
ATOM 954 N N . ALA A 1 140 ? -4.920 6.262 -21.724 1.00 45.41 140 ALA A N 1
ATOM 955 C CA . ALA A 1 140 ? -5.847 7.036 -22.543 1.00 45.41 140 ALA A CA 1
ATOM 956 C C . ALA A 1 140 ? -5.407 7.133 -24.018 1.00 45.41 140 ALA A C 1
ATOM 958 O O . ALA A 1 140 ? -6.207 7.534 -24.864 1.00 45.41 140 ALA A O 1
ATOM 959 N N . VAL A 1 141 ? -4.162 6.770 -24.347 1.00 41.41 141 VAL A N 1
ATOM 960 C CA . VAL A 1 141 ? -3.668 6.724 -25.725 1.00 41.41 141 VAL A CA 1
ATOM 961 C C . VAL A 1 141 ? -3.897 5.304 -26.249 1.00 41.41 141 VAL A C 1
ATOM 963 O O . VAL A 1 141 ? -3.243 4.370 -25.781 1.00 41.41 141 VAL A O 1
ATOM 966 N N . PRO A 1 142 ? -4.831 5.086 -27.195 1.00 40.03 142 PRO A N 1
ATOM 967 C CA . PRO A 1 142 ? -5.017 3.766 -27.781 1.00 40.03 142 PRO A CA 1
ATOM 968 C C . PRO A 1 142 ? -3.688 3.281 -28.365 1.00 40.03 142 PRO A C 1
ATOM 970 O O . PRO A 1 142 ? -2.964 4.041 -29.010 1.00 40.03 142 PRO A O 1
ATOM 973 N N . SER A 1 143 ? -3.382 2.003 -28.146 1.00 50.34 143 SER A N 1
ATOM 974 C CA . SER A 1 143 ? -2.123 1.318 -28.474 1.00 50.34 143 SER A CA 1
ATOM 975 C C . SER A 1 143 ? -1.804 1.201 -29.979 1.00 50.34 143 SER A C 1
ATOM 977 O O . SER A 1 143 ? -1.085 0.296 -30.391 1.00 50.34 143 SER A O 1
ATOM 979 N N . GLY A 1 144 ? -2.323 2.106 -30.813 1.00 44.03 144 GLY A N 1
ATOM 980 C CA . GLY A 1 144 ? -2.120 2.157 -32.262 1.00 44.03 144 GLY A CA 1
ATOM 981 C C . GLY A 1 1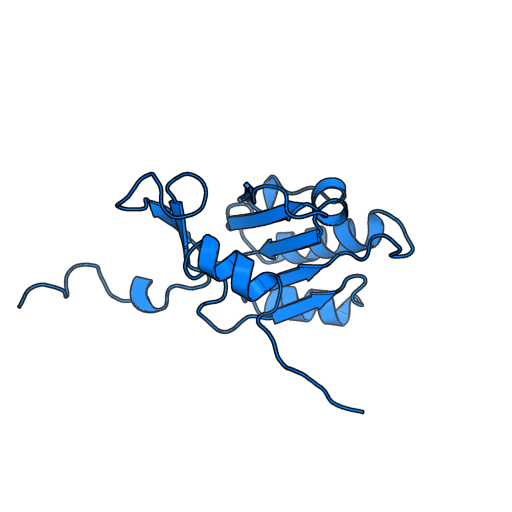44 ? -1.239 3.306 -32.768 1.00 44.03 144 GLY A C 1
ATOM 982 O O . GLY A 1 144 ? -1.070 3.419 -33.974 1.00 44.03 144 GLY A O 1
ATOM 983 N N . ALA A 1 145 ? -0.681 4.160 -31.903 1.00 43.81 145 ALA A N 1
ATOM 984 C CA . ALA A 1 145 ? 0.060 5.360 -32.322 1.00 43.81 145 ALA A CA 1
ATOM 985 C C . ALA A 1 145 ? 1.594 5.241 -32.194 1.00 43.81 145 ALA A C 1
ATOM 987 O O . ALA A 1 145 ? 2.267 6.209 -31.851 1.00 43.81 145 ALA A O 1
ATOM 988 N N . ALA A 1 146 ? 2.158 4.059 -32.447 1.00 43.72 146 ALA A N 1
ATOM 989 C CA . ALA A 1 146 ? 3.607 3.879 -32.545 1.00 43.72 146 ALA A CA 1
ATOM 990 C C . ALA A 1 146 ? 3.964 2.985 -33.739 1.00 43.72 146 ALA A C 1
ATOM 992 O O . ALA A 1 146 ? 4.399 1.848 -33.576 1.00 43.72 146 ALA A O 1
ATOM 993 N N . ALA A 1 147 ? 3.739 3.516 -34.939 1.00 44.53 147 ALA A N 1
ATOM 994 C CA . ALA A 1 147 ? 4.448 3.139 -36.156 1.00 44.53 147 ALA A CA 1
ATOM 995 C C . ALA A 1 147 ? 4.254 4.252 -37.197 1.00 44.53 147 ALA A C 1
ATOM 997 O O . ALA A 1 147 ? 3.282 4.214 -37.942 1.00 44.53 147 ALA A O 1
ATOM 998 N N . GLU A 1 148 ? 5.157 5.233 -37.204 1.00 36.06 148 GLU A N 1
ATOM 999 C CA . GLU A 1 148 ? 5.683 5.902 -38.407 1.00 36.06 148 GLU A CA 1
ATOM 1000 C C . GLU A 1 148 ? 7.059 6.502 -38.095 1.00 36.06 148 GLU A C 1
ATOM 1002 O O . GLU A 1 148 ? 7.220 7.070 -36.988 1.00 36.06 148 GLU A O 1
#

Secondary structure (DSSP, 8-state):
--------HHHHHHHHHEETTSSS-EEEESS--HHHHHHHHHT---EEEE--TT-TTTTHHHHHHHHHHHTTS-TTSEEEEEETTSPPPEEEETTT--HHHHHHEEEEEE--TT-EEEE-SSTTSTTTSEEEESS-GGGGS-TT----

Solvent-accessible surface area (backbone atoms only — not comparable to full-atom values): 8234 Å² total; per-residue (Å²): 141,85,89,80,91,72,86,52,72,63,58,54,52,20,57,52,28,45,36,35,65,69,45,79,58,47,77,50,59,47,73,62,58,69,74,56,42,49,52,54,28,72,63,43,41,16,33,40,39,31,36,54,88,80,39,79,70,72,47,49,50,42,42,54,48,50,55,49,37,58,75,63,38,61,50,75,24,43,24,38,39,26,37,60,93,74,47,82,62,44,84,52,27,52,65,78,57,50,32,66,58,51,48,56,12,54,32,36,40,38,38,8,76,65,21,49,79,42,79,38,94,46,66,89,36,44,56,90,20,26,28,31,34,13,49,52,80,60,75,79,49,70,97,77,84,84,82,133

Organism: NCBI:txid2771008

pLDDT: mean 86.76, std 14.34, range [36.06, 97.5]

Radius of gyration: 15.88 Å; Cα contacts (8 Å, |Δi|>4): 277; chains: 1; bounding box: 38×33×58 Å

InterPro domains:
  IPR014776 Tetrapyrrole methylase, subdomain 2 [G3DSA:3.30.950.10] (10-124)